Protein AF-A0A7W3WHM6-F1 (afdb_monomer_lite)

pLDDT: mean 92.22, std 10.16, range [37.28, 98.25]

Radius of gyration: 16.3 Å; chains: 1; bounding box: 37×20×45 Å

Secondary structure (DSSP, 8-state):
--S--TTTTHHHHHHHHHHHHHHHHHHHHHHHH--TT-PPPHHHHHHHHHHHHHHHHHHHHHHHHHHHTSHHHHH-HHHHHHHHHHHHHSPPP-

Foldseek 3Di:
DAPDDCVVCVVLLVLLLQLVVLVVVLVVLCVVQVDPPDDDDPVSVVVSVVSVVSNVVSVVVSVVSLVVVCCCVVPNPVRNVVSSNVSNPDDPDD

Organism: NCBI:txid2213162

Sequence (94 aa):
MSVIDPEQHADLIEAQRRSTAAFAALDAYAASVGKPGIEWSAEEHARGEELREAARAAAAAKDAALYASGLPHEHGYYRAAQDLKNAARAEPPD

Structure (mmCIF, N/CA/C/O backbone):
data_AF-A0A7W3WHM6-F1
#
_entry.id   AF-A0A7W3WHM6-F1
#
loop_
_atom_site.group_PDB
_atom_site.id
_atom_site.type_symbol
_atom_site.label_atom_id
_atom_site.label_alt_id
_atom_site.label_comp_id
_atom_site.label_asym_id
_atom_site.label_entity_id
_atom_site.label_seq_id
_atom_site.pdbx_PDB_ins_code
_atom_site.Cartn_x
_atom_site.Cartn_y
_atom_site.Cartn_z
_atom_site.occupancy
_atom_site.B_iso_or_equiv
_atom_site.auth_seq_id
_atom_site.auth_comp_id
_atom_site.auth_asym_id
_atom_site.auth_atom_id
_atom_site.pdbx_PDB_model_num
ATOM 1 N N . MET A 1 1 ? -5.328 8.524 21.182 1.00 73.44 1 MET A N 1
ATOM 2 C CA . MET A 1 1 ? -5.842 7.142 21.216 1.00 73.44 1 MET A CA 1
ATOM 3 C C . MET A 1 1 ? -6.151 6.752 19.781 1.00 73.44 1 MET A C 1
ATOM 5 O O . MET A 1 1 ? -6.920 7.468 19.140 1.00 73.44 1 MET A O 1
ATOM 9 N N . SER A 1 2 ? -5.438 5.746 19.270 1.00 87.38 2 SER A N 1
ATOM 10 C CA . SER A 1 2 ? -5.634 5.197 17.921 1.00 87.38 2 SER A CA 1
ATOM 11 C C . SER A 1 2 ? -7.014 4.549 17.835 1.00 87.38 2 SER A C 1
ATOM 13 O O . SER A 1 2 ? -7.440 3.938 18.813 1.00 87.38 2 SER A O 1
ATOM 15 N N . VAL A 1 3 ? -7.702 4.679 16.700 1.00 93.62 3 VAL A N 1
ATOM 16 C CA . VAL A 1 3 ? -8.936 3.910 16.430 1.00 93.62 3 VAL A CA 1
ATOM 17 C C . VAL A 1 3 ? -8.644 2.477 15.975 1.00 93.62 3 VAL A C 1
ATOM 19 O O . VAL A 1 3 ? -9.541 1.647 15.905 1.00 93.62 3 VAL A O 1
ATOM 22 N N . ILE A 1 4 ? -7.378 2.185 15.672 1.00 95.38 4 ILE A N 1
ATOM 23 C CA . ILE A 1 4 ? -6.894 0.852 15.331 1.00 95.38 4 ILE A CA 1
ATOM 24 C C . ILE A 1 4 ? -6.428 0.157 16.604 1.00 95.38 4 ILE A C 1
ATOM 26 O O . ILE A 1 4 ? -5.410 0.537 17.187 1.00 95.38 4 ILE A O 1
ATOM 30 N N . ASP A 1 5 ? -7.177 -0.865 16.991 1.00 93.12 5 ASP A N 1
ATOM 31 C CA . ASP A 1 5 ? -6.773 -1.915 17.927 1.00 93.12 5 ASP A CA 1
ATOM 32 C C . ASP A 1 5 ? -5.938 -2.985 17.182 1.00 93.12 5 ASP A C 1
ATOM 34 O O . ASP A 1 5 ? -6.456 -3.569 16.226 1.00 93.12 5 ASP A O 1
ATOM 38 N N . PRO A 1 6 ? -4.667 -3.231 17.554 1.00 91.25 6 PRO A N 1
ATOM 39 C CA . PRO A 1 6 ? -3.803 -4.183 16.854 1.00 91.25 6 PRO A CA 1
ATOM 40 C C . PRO A 1 6 ? -4.270 -5.638 16.876 1.00 91.25 6 PRO A C 1
ATOM 42 O O . PRO A 1 6 ? -4.016 -6.355 15.911 1.00 91.25 6 PRO A O 1
ATOM 45 N N . GLU A 1 7 ? -4.940 -6.071 17.943 1.00 90.06 7 GLU A N 1
ATOM 46 C CA . GLU A 1 7 ? -5.426 -7.447 18.067 1.00 90.06 7 GLU A CA 1
ATOM 47 C C . GLU A 1 7 ? -6.694 -7.633 17.235 1.00 90.06 7 GLU A C 1
ATOM 49 O O . GLU A 1 7 ? -6.800 -8.575 16.451 1.00 90.06 7 GLU A O 1
ATOM 54 N N . GLN A 1 8 ? -7.637 -6.693 17.338 1.00 92.69 8 GLN A N 1
ATOM 55 C CA . GLN A 1 8 ? -8.911 -6.778 16.616 1.00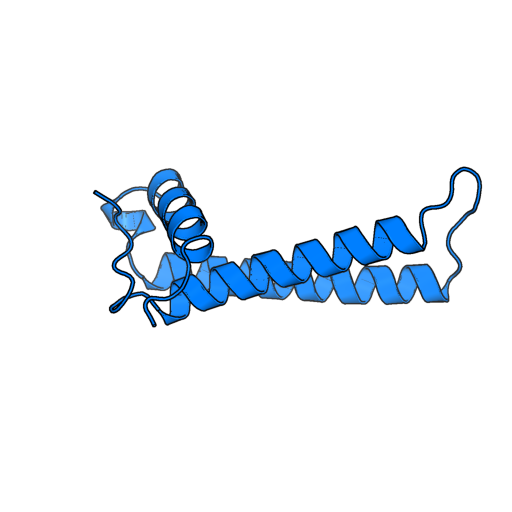 92.69 8 GLN A CA 1
ATOM 56 C C . GLN A 1 8 ? -8.772 -6.476 15.118 1.00 92.69 8 GLN A C 1
ATOM 58 O O . GLN A 1 8 ? -9.568 -6.953 14.313 1.00 92.69 8 GLN A O 1
ATOM 63 N N . HIS A 1 9 ? -7.765 -5.689 14.727 1.00 95.12 9 HIS A N 1
ATOM 64 C CA . HIS A 1 9 ? -7.567 -5.246 13.346 1.00 95.12 9 HIS A CA 1
ATOM 65 C C . HIS A 1 9 ? -6.275 -5.784 12.718 1.00 95.12 9 HIS A C 1
ATOM 67 O O . HIS A 1 9 ? -5.762 -5.181 11.772 1.00 95.12 9 HIS A O 1
ATOM 73 N N . ALA A 1 10 ? -5.750 -6.913 13.204 1.00 94.12 10 ALA A N 1
ATOM 74 C CA . ALA A 1 10 ? -4.521 -7.524 12.691 1.00 94.12 10 ALA A CA 1
ATOM 75 C C . ALA A 1 10 ? -4.553 -7.730 11.162 1.00 94.12 10 ALA A C 1
ATOM 77 O O . ALA A 1 10 ? -3.616 -7.343 10.462 1.00 94.12 10 ALA A O 1
ATOM 78 N N . ASP A 1 11 ? -5.667 -8.234 10.621 1.00 94.19 11 ASP A N 1
ATOM 79 C CA . ASP A 1 11 ? -5.837 -8.449 9.177 1.00 94.19 11 ASP A CA 1
ATOM 80 C C . ASP A 1 11 ? -5.838 -7.138 8.376 1.00 94.19 11 ASP A C 1
ATOM 82 O O . ASP A 1 11 ? -5.282 -7.059 7.277 1.00 94.19 11 ASP A O 1
ATOM 86 N N . LEU A 1 12 ? -6.429 -6.077 8.931 1.00 96.44 12 LEU A N 1
ATOM 87 C CA . LEU A 1 12 ? -6.444 -4.753 8.310 1.00 96.44 12 LEU A CA 1
ATOM 88 C C 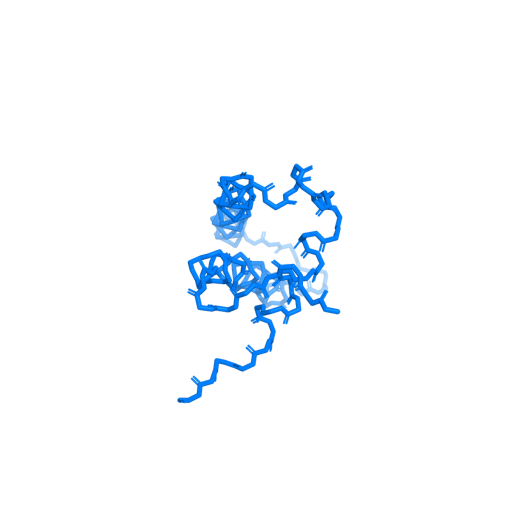. LEU A 1 12 ? -5.037 -4.134 8.304 1.00 96.44 12 LEU A C 1
ATOM 90 O O . LEU A 1 12 ? -4.615 -3.545 7.303 1.00 96.44 12 LEU A O 1
ATOM 94 N N . ILE A 1 13 ? -4.293 -4.301 9.400 1.00 96.62 13 ILE A N 1
ATOM 95 C CA . ILE A 1 13 ? -2.890 -3.889 9.523 1.00 96.62 13 ILE A CA 1
ATOM 96 C C . ILE A 1 13 ? -2.028 -4.628 8.496 1.00 96.62 13 ILE A C 1
ATOM 98 O O . ILE A 1 13 ? -1.233 -4.002 7.791 1.00 96.62 13 ILE A O 1
ATOM 102 N N . GLU A 1 14 ? -2.218 -5.936 8.354 1.00 95.88 14 GLU A N 1
ATOM 103 C CA . GLU A 1 14 ? -1.511 -6.750 7.369 1.00 95.88 14 GLU A CA 1
ATOM 104 C C . GLU A 1 14 ? -1.856 -6.332 5.930 1.0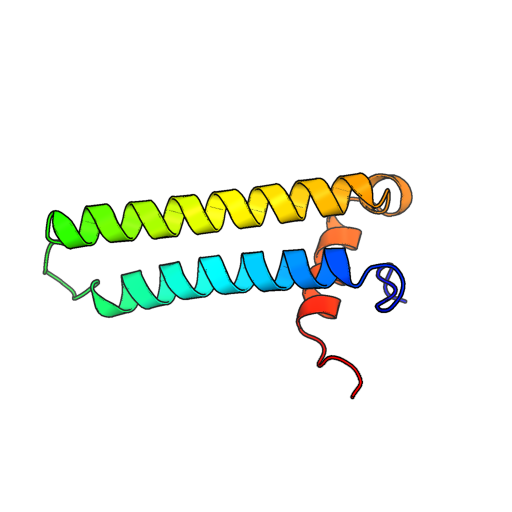0 95.88 14 GLU A C 1
ATOM 106 O O . GLU A 1 14 ? -0.965 -6.185 5.090 1.00 95.88 14 GLU A O 1
ATOM 111 N N . ALA A 1 15 ? -3.122 -6.019 5.636 1.00 96.81 15 ALA A N 1
ATOM 112 C CA . ALA A 1 15 ? -3.518 -5.475 4.336 1.00 96.81 15 ALA A CA 1
ATOM 113 C C . ALA A 1 15 ? -2.826 -4.131 4.030 1.00 96.81 15 ALA A C 1
ATOM 115 O O . ALA A 1 15 ? -2.357 -3.905 2.908 1.00 96.81 15 ALA A O 1
ATOM 116 N N . GLN A 1 16 ? -2.692 -3.248 5.027 1.00 97.81 16 GLN A N 1
ATOM 117 C CA . GLN A 1 16 ? -1.935 -2.000 4.895 1.00 97.81 16 GLN A CA 1
ATOM 118 C C . GLN A 1 16 ? -0.443 -2.259 4.649 1.00 97.81 16 GLN A C 1
ATOM 120 O O . GLN A 1 16 ? 0.147 -1.576 3.807 1.00 97.81 16 GLN A O 1
ATOM 125 N N . ARG A 1 17 ? 0.166 -3.239 5.330 1.00 96.69 17 ARG A N 1
ATOM 126 C CA . ARG A 1 17 ? 1.572 -3.628 5.114 1.00 96.69 17 ARG A CA 1
ATOM 127 C C . ARG A 1 17 ? 1.799 -4.160 3.702 1.00 96.69 17 ARG A C 1
ATOM 129 O O . ARG A 1 17 ? 2.717 -3.697 3.030 1.00 96.69 17 ARG A O 1
ATOM 136 N N . ARG A 1 18 ? 0.924 -5.041 3.209 1.00 96.88 18 ARG A N 1
ATOM 137 C CA . ARG A 1 18 ? 0.983 -5.571 1.833 1.00 96.88 18 ARG A CA 1
ATOM 138 C C . ARG A 1 18 ? 0.857 -4.477 0.782 1.00 96.88 18 ARG A C 1
ATOM 140 O O . ARG A 1 18 ? 1.630 -4.457 -0.170 1.00 96.88 18 ARG A O 1
ATOM 147 N N . SER A 1 19 ? -0.076 -3.542 0.972 1.00 97.88 19 SER A N 1
ATOM 148 C CA . SER A 1 19 ? -0.215 -2.386 0.082 1.00 97.88 19 SER A CA 1
ATOM 149 C C . SER A 1 19 ? 1.061 -1.543 0.058 1.00 97.88 19 SER A C 1
ATOM 151 O O . SER A 1 19 ? 1.583 -1.265 -1.020 1.00 97.88 19 SER A O 1
ATOM 153 N N . THR A 1 20 ? 1.621 -1.211 1.226 1.00 96.75 20 THR A N 1
ATOM 154 C CA . THR A 1 20 ? 2.890 -0.475 1.318 1.00 96.75 20 THR A CA 1
ATOM 155 C C . THR A 1 20 ? 4.039 -1.222 0.635 1.00 96.75 20 THR A C 1
ATOM 157 O O . THR A 1 20 ? 4.792 -0.613 -0.121 1.00 96.75 20 THR A O 1
ATOM 160 N N . ALA A 1 21 ? 4.163 -2.533 0.854 1.00 96.88 21 ALA A N 1
ATOM 161 C CA . ALA A 1 21 ? 5.212 -3.351 0.252 1.00 96.88 21 ALA A CA 1
ATOM 162 C C . ALA A 1 21 ? 5.105 -3.407 -1.282 1.00 96.88 21 ALA A C 1
ATOM 164 O O . ALA A 1 21 ? 6.121 -3.327 -1.969 1.00 96.88 21 ALA A O 1
ATOM 165 N N . ALA A 1 22 ? 3.889 -3.488 -1.830 1.00 97.81 22 ALA A N 1
ATOM 166 C CA . ALA A 1 22 ? 3.675 -3.509 -3.275 1.00 97.81 22 ALA A CA 1
ATOM 167 C C . ALA A 1 22 ? 4.082 -2.184 -3.946 1.00 97.81 22 ALA A C 1
ATOM 169 O O . ALA A 1 22 ? 4.755 -2.202 -4.977 1.00 97.81 22 ALA A O 1
ATOM 170 N N . PHE A 1 23 ? 3.749 -1.037 -3.341 1.00 97.31 23 PHE A N 1
ATOM 171 C CA . PHE A 1 23 ? 4.226 0.264 -3.830 1.00 97.31 23 PHE A CA 1
ATOM 172 C C . PHE A 1 23 ? 5.744 0.406 -3.699 1.00 97.31 23 PHE A C 1
ATOM 174 O O . PHE A 1 23 ? 6.391 0.842 -4.644 1.00 97.31 23 PHE A O 1
ATOM 181 N N . ALA A 1 24 ? 6.329 -0.037 -2.583 1.00 97.00 24 ALA A N 1
ATOM 182 C CA . ALA A 1 24 ? 7.780 -0.016 -2.411 1.00 97.00 24 ALA A CA 1
ATOM 183 C C . ALA A 1 24 ? 8.502 -0.875 -3.465 1.00 97.00 24 ALA A C 1
ATOM 185 O O . ALA A 1 24 ? 9.550 -0.477 -3.966 1.00 97.00 24 ALA A O 1
ATOM 186 N N . ALA A 1 25 ? 7.938 -2.028 -3.840 1.00 96.75 25 ALA A N 1
ATOM 187 C CA . ALA A 1 25 ? 8.478 -2.870 -4.904 1.00 96.75 25 ALA A CA 1
ATOM 188 C C . ALA A 1 25 ? 8.405 -2.186 -6.280 1.00 96.75 25 ALA A C 1
ATOM 190 O O . ALA A 1 25 ? 9.365 -2.258 -7.047 1.00 96.75 25 ALA A O 1
ATOM 191 N N . LEU A 1 26 ? 7.298 -1.499 -6.580 1.00 96.75 26 LEU A N 1
ATOM 192 C CA . LEU A 1 26 ? 7.154 -0.705 -7.801 1.00 96.75 26 LEU A CA 1
ATOM 193 C C . LEU A 1 26 ? 8.177 0.441 -7.856 1.00 96.75 26 LEU A C 1
ATOM 195 O O . LEU A 1 26 ? 8.841 0.613 -8.877 1.00 96.75 26 LEU A O 1
ATOM 199 N N . ASP A 1 27 ? 8.334 1.188 -6.764 1.00 95.38 27 ASP A N 1
ATOM 200 C CA . ASP A 1 27 ? 9.281 2.305 -6.680 1.00 95.38 27 ASP A CA 1
ATOM 201 C C . ASP A 1 27 ? 10.731 1.821 -6.794 1.00 95.38 27 ASP A C 1
ATOM 203 O O . ASP A 1 27 ? 11.523 2.381 -7.554 1.00 95.38 27 ASP A O 1
ATOM 207 N N . ALA A 1 28 ? 11.081 0.739 -6.091 1.00 95.94 28 ALA A N 1
ATOM 208 C CA . ALA A 1 28 ? 12.403 0.125 -6.175 1.00 95.94 28 ALA A CA 1
ATOM 209 C C . ALA A 1 28 ? 12.704 -0.373 -7.594 1.00 95.94 28 ALA A C 1
ATOM 211 O O . ALA A 1 28 ? 13.816 -0.191 -8.095 1.00 95.94 28 ALA A O 1
ATOM 212 N N . TYR A 1 29 ? 11.707 -0.954 -8.266 1.00 95.38 29 TYR A N 1
ATOM 213 C CA . TYR A 1 29 ? 11.843 -1.369 -9.653 1.00 95.38 29 TYR A CA 1
ATOM 214 C C . TYR A 1 29 ? 12.101 -0.168 -10.564 1.00 95.38 29 TYR A C 1
ATOM 216 O O . TYR A 1 29 ? 13.117 -0.147 -11.259 1.00 95.38 29 TYR A O 1
ATOM 224 N N . ALA A 1 30 ? 11.258 0.864 -10.490 1.00 92.12 30 ALA A N 1
ATOM 225 C CA . ALA A 1 30 ? 11.417 2.088 -11.269 1.00 92.12 30 ALA A CA 1
ATOM 226 C C . ALA A 1 30 ? 12.783 2.755 -11.035 1.00 92.12 30 ALA A C 1
ATOM 228 O O . ALA A 1 30 ? 13.397 3.220 -11.990 1.00 92.12 30 ALA A O 1
ATOM 229 N N . ALA A 1 31 ? 13.298 2.749 -9.803 1.00 92.12 31 ALA A N 1
ATOM 230 C CA . ALA A 1 31 ? 14.634 3.255 -9.488 1.00 92.12 31 ALA A CA 1
ATOM 231 C C . ALA A 1 31 ? 15.764 2.387 -10.074 1.00 92.12 31 ALA A C 1
ATOM 233 O O . ALA A 1 31 ? 16.821 2.908 -10.424 1.00 92.12 31 ALA A O 1
ATOM 234 N N . SER A 1 32 ? 15.554 1.072 -10.196 1.00 92.56 32 SER A N 1
ATOM 235 C CA . SER A 1 32 ? 16.555 0.146 -10.745 1.00 92.56 32 SER A CA 1
ATOM 236 C C . SER A 1 32 ? 16.699 0.232 -12.269 1.00 92.56 32 SER A C 1
ATOM 238 O O . SER A 1 32 ? 17.807 0.062 -12.787 1.00 92.56 32 SER A O 1
ATOM 240 N N . VAL A 1 33 ? 15.608 0.541 -12.980 1.00 89.88 33 VAL A N 1
ATOM 241 C CA . VAL A 1 33 ? 15.587 0.668 -14.451 1.00 89.88 33 VAL A CA 1
ATOM 242 C C . VAL A 1 33 ? 15.632 2.124 -14.933 1.00 89.88 33 VAL A C 1
ATOM 244 O O . VAL A 1 33 ? 16.104 2.407 -16.030 1.00 89.88 33 VAL A O 1
ATOM 247 N N . GLY A 1 34 ? 15.199 3.078 -14.103 1.00 77.81 34 GLY A N 1
ATOM 248 C CA . GLY A 1 34 ? 15.107 4.510 -14.398 1.00 77.81 34 GLY A CA 1
ATOM 249 C C . GLY A 1 34 ? 16.458 5.220 -14.423 1.00 77.81 34 GLY A C 1
ATOM 250 O O . GLY A 1 34 ? 16.757 6.040 -13.556 1.00 77.81 34 GLY A O 1
ATOM 251 N N . LYS A 1 35 ? 17.282 4.923 -15.428 1.00 80.69 35 LYS A N 1
ATOM 252 C CA . LYS A 1 35 ? 18.554 5.613 -15.672 1.00 80.69 35 LYS A CA 1
ATOM 253 C C . LYS A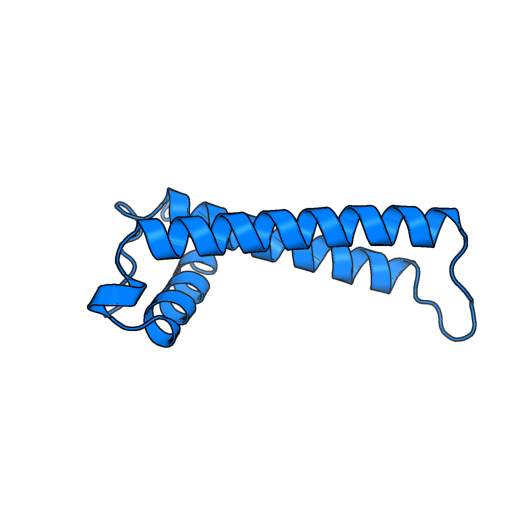 1 35 ? 18.316 6.881 -16.507 1.00 80.69 35 LYS A C 1
ATOM 255 O O . LYS A 1 35 ? 17.644 6.803 -17.536 1.00 80.69 35 LYS A O 1
ATOM 260 N N . PRO A 1 36 ? 18.871 8.047 -16.123 1.00 76.75 36 PRO A N 1
ATOM 261 C CA . PRO A 1 36 ? 18.709 9.279 -16.893 1.00 76.75 36 PRO A CA 1
ATOM 262 C C . PRO A 1 36 ? 19.144 9.113 -18.355 1.00 76.75 36 PRO A C 1
ATOM 264 O O . PRO A 1 36 ? 20.256 8.664 -18.625 1.00 76.75 36 PRO A O 1
ATOM 267 N N . GLY A 1 37 ? 18.272 9.495 -19.291 1.00 76.75 37 GLY A N 1
ATOM 268 C CA . GLY A 1 37 ? 18.554 9.446 -20.730 1.00 76.75 37 GLY A CA 1
ATOM 269 C C . GLY A 1 37 ? 18.467 8.058 -21.376 1.00 76.75 37 GLY A C 1
ATOM 270 O O . GLY A 1 37 ? 18.818 7.936 -22.546 1.00 76.75 37 GLY A O 1
ATOM 271 N N . ILE A 1 38 ? 18.006 7.031 -20.651 1.00 84.31 38 ILE A N 1
ATOM 272 C CA . ILE A 1 38 ? 17.764 5.687 -21.190 1.00 84.31 38 ILE A CA 1
ATOM 273 C C . ILE A 1 38 ? 16.260 5.411 -21.161 1.00 84.31 38 ILE A C 1
ATOM 275 O O . ILE A 1 38 ? 15.627 5.484 -20.107 1.00 84.31 38 ILE A O 1
ATOM 279 N N . GLU A 1 39 ? 15.694 5.101 -22.326 1.00 87.94 39 GLU A N 1
ATOM 280 C CA . GLU A 1 39 ? 14.321 4.607 -22.420 1.00 87.94 39 GLU A CA 1
ATOM 281 C C . GLU A 1 39 ? 14.233 3.174 -21.899 1.00 87.94 39 GLU A C 1
ATOM 283 O O . GLU A 1 39 ? 15.158 2.377 -22.062 1.00 87.94 39 GLU A O 1
ATOM 288 N N . TRP A 1 40 ? 13.108 2.850 -21.270 1.00 91.88 40 TRP A N 1
ATOM 289 C CA . TRP A 1 40 ? 12.845 1.494 -20.811 1.00 91.88 40 TRP A CA 1
ATOM 290 C C . TRP A 1 40 ? 12.612 0.577 -22.013 1.00 91.88 40 TRP A C 1
ATOM 292 O O . TRP A 1 40 ? 11.943 0.931 -22.985 1.00 91.88 40 TRP A O 1
ATOM 302 N N . SER A 1 41 ? 13.138 -0.637 -21.932 1.00 94.31 41 SER A N 1
ATOM 303 C CA . SER A 1 41 ? 12.827 -1.709 -22.869 1.00 94.31 41 SER A CA 1
ATOM 304 C C . SER A 1 41 ? 11.366 -2.159 -22.745 1.00 94.31 41 SER A C 1
ATOM 306 O O . SER A 1 41 ? 10.686 -1.916 -21.746 1.00 94.31 41 SER A O 1
ATOM 308 N N . ALA A 1 42 ? 10.871 -2.872 -23.760 1.00 94.62 42 ALA A N 1
ATOM 309 C CA . ALA A 1 42 ? 9.518 -3.430 -23.745 1.00 94.62 42 ALA A CA 1
ATOM 310 C C . ALA A 1 42 ? 9.289 -4.404 -22.572 1.00 94.62 42 ALA A C 1
ATOM 312 O O . ALA A 1 42 ? 8.217 -4.399 -21.968 1.00 94.62 42 ALA A O 1
ATOM 313 N N . GLU A 1 43 ? 10.299 -5.207 -22.225 1.00 94.62 43 GLU A N 1
ATOM 314 C CA . GLU A 1 43 ? 10.250 -6.111 -21.069 1.00 94.62 43 GLU A CA 1
ATOM 315 C C . GLU A 1 43 ? 10.183 -5.327 -19.756 1.00 94.62 43 GLU A C 1
ATOM 317 O O . GLU A 1 43 ? 9.415 -5.683 -18.860 1.00 94.62 43 GLU A O 1
ATOM 322 N N . GLU A 1 44 ? 10.925 -4.219 -19.656 1.00 95.38 44 GLU A N 1
ATOM 323 C CA . GLU A 1 44 ? 10.895 -3.377 -18.463 1.00 95.38 44 GLU A CA 1
ATOM 324 C C . GLU A 1 44 ? 9.553 -2.660 -18.290 1.00 95.38 44 GLU A C 1
ATOM 326 O O . GLU A 1 44 ? 9.007 -2.577 -17.187 1.00 95.38 44 GLU A O 1
ATOM 331 N N . HIS A 1 45 ? 8.963 -2.208 -19.397 1.00 94.50 45 HIS A N 1
ATOM 332 C CA . HIS A 1 45 ? 7.601 -1.693 -19.402 1.00 94.50 45 HIS A CA 1
ATOM 333 C C . HIS A 1 45 ? 6.591 -2.746 -18.938 1.00 94.50 45 HIS A C 1
ATOM 335 O O . HIS A 1 45 ? 5.803 -2.459 -18.036 1.00 94.50 45 HIS A O 1
ATOM 341 N N . ALA A 1 46 ? 6.634 -3.959 -19.498 1.00 96.50 46 ALA A N 1
ATOM 342 C CA . ALA A 1 46 ? 5.723 -5.039 -19.123 1.00 96.50 46 ALA A CA 1
ATOM 343 C C . ALA A 1 46 ? 5.832 -5.380 -17.629 1.00 96.50 46 ALA A C 1
ATOM 345 O O . ALA A 1 46 ? 4.822 -5.438 -16.927 1.00 96.50 46 ALA A O 1
ATOM 346 N N . ARG A 1 47 ? 7.059 -5.507 -17.110 1.00 96.38 47 ARG A N 1
ATOM 347 C CA . ARG A 1 47 ? 7.288 -5.770 -15.687 1.00 96.38 47 ARG A CA 1
ATOM 348 C C . ARG A 1 47 ? 6.821 -4.619 -14.792 1.00 96.38 47 ARG A C 1
ATOM 350 O O . ARG A 1 47 ? 6.275 -4.856 -13.714 1.00 96.38 47 ARG A O 1
ATOM 357 N N . GLY A 1 48 ? 7.011 -3.377 -15.231 1.00 96.12 48 GLY A N 1
ATOM 358 C CA . GLY A 1 48 ? 6.481 -2.200 -14.550 1.00 96.12 48 GLY A CA 1
ATOM 359 C C . GLY A 1 48 ? 4.953 -2.217 -14.457 1.00 96.12 48 GLY A C 1
ATOM 360 O O . GLY A 1 48 ? 4.412 -1.922 -13.391 1.00 96.12 48 GLY A O 1
ATOM 361 N N . GLU A 1 49 ? 4.254 -2.605 -15.529 1.00 97.00 49 GLU A N 1
ATOM 362 C CA . GLU A 1 49 ? 2.791 -2.749 -15.508 1.00 97.00 49 GLU A CA 1
ATOM 363 C C . GLU A 1 49 ? 2.329 -3.843 -14.539 1.00 97.00 49 GLU A C 1
ATOM 365 O O . GLU A 1 49 ? 1.417 -3.602 -13.751 1.00 97.00 49 GLU A O 1
ATOM 370 N N . GLU A 1 50 ? 2.987 -5.006 -14.510 1.00 97.69 50 GLU A N 1
ATOM 371 C CA . GLU A 1 50 ? 2.669 -6.070 -13.543 1.00 97.69 50 GLU A CA 1
ATOM 372 C C . GLU A 1 50 ? 2.759 -5.577 -12.091 1.00 97.69 50 GLU A C 1
ATOM 374 O O . GLU A 1 50 ? 1.877 -5.848 -11.273 1.00 97.69 50 GLU A O 1
ATOM 379 N N . LEU A 1 51 ? 3.812 -4.820 -11.763 1.00 97.62 51 LEU A N 1
ATOM 380 C CA . LEU A 1 51 ? 3.998 -4.250 -10.427 1.00 97.62 51 LEU A CA 1
ATOM 381 C C . LEU A 1 51 ? 2.964 -3.163 -10.115 1.00 97.62 51 LEU A C 1
ATOM 383 O O . LEU A 1 51 ? 2.489 -3.084 -8.979 1.00 97.62 51 LEU A O 1
ATOM 387 N N . ARG A 1 52 ? 2.568 -2.349 -11.105 1.00 97.75 52 ARG A N 1
ATOM 388 C CA . ARG A 1 52 ? 1.477 -1.376 -10.935 1.00 97.75 52 ARG A CA 1
ATOM 389 C C . ARG A 1 52 ? 0.154 -2.063 -10.646 1.00 97.75 52 ARG A C 1
ATOM 391 O O . ARG A 1 52 ? -0.541 -1.637 -9.726 1.00 97.75 52 ARG A O 1
ATOM 398 N N . GLU A 1 53 ? -0.186 -3.112 -11.384 1.00 98.25 53 GLU A N 1
ATOM 399 C CA . GLU A 1 53 ? -1.422 -3.860 -11.154 1.00 98.25 53 GLU A CA 1
ATOM 400 C C . GLU A 1 53 ? -1.409 -4.561 -9.791 1.00 98.25 53 GLU A C 1
ATOM 402 O O . GLU A 1 53 ? -2.393 -4.484 -9.054 1.00 98.25 53 GLU A O 1
ATOM 407 N N . ALA A 1 54 ? -0.273 -5.126 -9.375 1.00 97.25 54 ALA A N 1
ATOM 408 C CA . ALA A 1 54 ? -0.119 -5.675 -8.028 1.00 97.25 54 ALA A CA 1
ATOM 409 C C . ALA A 1 54 ? -0.324 -4.608 -6.932 1.00 97.25 54 ALA A C 1
ATOM 411 O O . ALA A 1 54 ? -1.048 -4.844 -5.961 1.00 97.25 54 ALA A O 1
ATOM 412 N N . ALA A 1 55 ? 0.258 -3.414 -7.095 1.00 97.75 55 ALA A N 1
ATOM 413 C CA . ALA A 1 55 ? 0.085 -2.308 -6.154 1.00 97.75 55 ALA A CA 1
ATOM 414 C C . ALA A 1 55 ? -1.365 -1.800 -6.107 1.00 97.75 55 ALA A C 1
ATOM 416 O O . ALA A 1 55 ? -1.902 -1.569 -5.020 1.00 97.75 55 ALA A O 1
ATOM 417 N N . ARG A 1 56 ? -2.033 -1.688 -7.264 1.00 97.94 56 ARG A N 1
ATOM 418 C CA . ARG A 1 56 ? -3.458 -1.324 -7.359 1.00 97.94 56 ARG A CA 1
ATOM 419 C C . ARG A 1 56 ? -4.350 -2.351 -6.672 1.00 97.94 56 ARG A C 1
ATOM 421 O O . ARG A 1 56 ? -5.205 -1.966 -5.878 1.00 97.94 56 ARG A O 1
ATOM 428 N N . ALA A 1 57 ? -4.124 -3.638 -6.924 1.00 98.00 57 ALA A N 1
ATOM 429 C CA . ALA A 1 57 ? -4.879 -4.716 -6.294 1.00 98.00 57 ALA A CA 1
ATOM 430 C C . ALA A 1 57 ? -4.707 -4.708 -4.767 1.00 98.00 57 ALA A C 1
ATOM 432 O O . ALA A 1 57 ? -5.690 -4.799 -4.031 1.00 98.00 57 ALA A O 1
ATOM 433 N N . ALA A 1 58 ? -3.478 -4.523 -4.275 1.00 97.38 58 ALA A N 1
ATOM 434 C CA . ALA A 1 58 ? -3.211 -4.444 -2.842 1.00 97.38 58 ALA A CA 1
ATOM 435 C C . ALA A 1 58 ? -3.842 -3.195 -2.195 1.00 97.38 58 ALA A C 1
ATOM 437 O O . ALA A 1 58 ? -4.386 -3.281 -1.094 1.00 97.38 58 ALA A O 1
ATOM 438 N N . ALA A 1 59 ? -3.814 -2.045 -2.878 1.00 97.31 59 ALA A N 1
ATOM 439 C CA . ALA A 1 59 ? -4.486 -0.828 -2.422 1.00 97.31 59 ALA A CA 1
ATOM 440 C C . ALA A 1 59 ? -6.008 -1.014 -2.333 1.00 97.31 59 ALA A C 1
ATOM 442 O O . ALA A 1 59 ? -6.603 -0.680 -1.310 1.00 97.31 59 ALA A O 1
ATOM 443 N N . ALA A 1 60 ? -6.618 -1.613 -3.359 1.00 97.69 60 ALA A N 1
ATOM 444 C CA . ALA A 1 60 ? -8.048 -1.900 -3.385 1.00 97.69 60 ALA A CA 1
ATOM 445 C C . ALA A 1 60 ? -8.460 -2.883 -2.277 1.00 97.69 60 ALA A C 1
ATOM 447 O O . ALA A 1 60 ? -9.449 -2.647 -1.587 1.00 97.69 60 ALA A O 1
ATOM 448 N N . ALA A 1 61 ? -7.680 -3.946 -2.053 1.00 96.31 61 ALA A N 1
ATOM 449 C CA . ALA A 1 61 ? -7.925 -4.898 -0.970 1.00 96.31 61 ALA A CA 1
ATOM 450 C C . ALA A 1 61 ? -7.851 -4.227 0.412 1.00 96.31 61 ALA A C 1
ATOM 452 O O . ALA A 1 61 ? -8.718 -4.442 1.257 1.00 96.31 61 ALA A O 1
ATOM 453 N N . LYS A 1 62 ? -6.851 -3.364 0.625 1.00 97.44 62 LYS A N 1
ATOM 454 C CA . LYS A 1 62 ? -6.712 -2.560 1.845 1.00 97.44 62 LYS A CA 1
ATOM 455 C C . LYS A 1 62 ? -7.895 -1.610 2.046 1.00 97.44 62 LYS A C 1
ATOM 457 O O . LYS A 1 62 ? -8.399 -1.508 3.160 1.00 97.44 62 LYS A O 1
ATOM 462 N N . ASP A 1 63 ? -8.330 -0.901 1.006 1.00 96.31 63 ASP A N 1
ATOM 463 C CA . ASP A 1 63 ? -9.472 0.016 1.102 1.00 96.31 63 ASP A CA 1
ATOM 464 C C . ASP A 1 63 ? -10.773 -0.743 1.388 1.00 96.31 63 ASP A C 1
ATOM 466 O O . ASP A 1 63 ? -11.538 -0.331 2.258 1.00 96.31 63 ASP A O 1
ATOM 470 N N . ALA A 1 64 ? -10.992 -1.889 0.739 1.00 96.06 64 ALA A N 1
ATOM 471 C CA . ALA A 1 64 ? -12.134 -2.756 1.016 1.00 96.06 64 ALA A CA 1
ATOM 472 C C . ALA A 1 64 ? -12.134 -3.259 2.470 1.00 96.06 64 ALA A C 1
ATOM 474 O O . ALA A 1 64 ? -13.162 -3.175 3.140 1.00 96.06 64 ALA A O 1
ATOM 475 N N . ALA A 1 65 ? -10.985 -3.711 2.983 1.00 96.00 65 ALA A N 1
ATOM 476 C CA . ALA A 1 65 ? -10.842 -4.125 4.379 1.00 96.00 65 ALA A CA 1
ATOM 477 C C . ALA A 1 65 ? -11.100 -2.961 5.351 1.00 96.00 65 ALA A C 1
ATOM 479 O O . ALA A 1 65 ? -11.779 -3.129 6.364 1.00 96.00 65 ALA A O 1
ATOM 480 N N . LEU A 1 66 ? -10.612 -1.760 5.022 1.00 96.62 66 LEU A N 1
ATOM 481 C CA . LEU A 1 66 ? -10.833 -0.568 5.835 1.00 96.62 66 LEU A CA 1
ATOM 482 C C . LEU A 1 66 ? -12.323 -0.210 5.895 1.00 96.62 66 LEU A C 1
ATOM 484 O O . LEU A 1 66 ? -12.835 0.063 6.975 1.00 96.62 66 LEU A O 1
ATOM 488 N N . TYR A 1 67 ? -13.048 -0.259 4.778 1.00 95.38 67 TYR A N 1
ATOM 489 C CA . TYR A 1 67 ? -14.497 -0.041 4.793 1.00 95.38 67 TYR A CA 1
ATOM 490 C C . TYR A 1 67 ? -15.254 -1.147 5.535 1.00 95.38 67 TYR A C 1
ATOM 492 O O . TYR A 1 67 ? -16.164 -0.838 6.302 1.00 95.38 67 TYR A O 1
ATOM 500 N N . ALA A 1 68 ? -14.860 -2.411 5.360 1.00 95.44 68 ALA A N 1
ATOM 501 C CA . ALA A 1 68 ? -15.479 -3.547 6.042 1.00 95.44 68 ALA A CA 1
ATOM 502 C C . ALA A 1 68 ? -15.318 -3.488 7.571 1.00 95.44 68 ALA A C 1
ATOM 504 O O . ALA A 1 68 ? -16.185 -3.976 8.289 1.00 95.44 68 ALA A O 1
ATOM 505 N N . SER A 1 69 ? -14.254 -2.848 8.070 1.00 95.00 69 SER A N 1
ATOM 506 C CA . SER A 1 69 ? -14.038 -2.646 9.509 1.00 95.00 69 SER A CA 1
ATOM 507 C C . SER A 1 69 ? -15.036 -1.691 10.178 1.00 95.00 69 SER A C 1
ATOM 509 O O . SER A 1 69 ? -15.069 -1.610 11.398 1.00 95.00 69 SER A O 1
ATOM 511 N N . GLY A 1 70 ? -15.810 -0.911 9.411 1.00 95.81 70 GLY A N 1
ATOM 512 C CA . GLY A 1 70 ? -16.724 0.108 9.947 1.00 95.81 70 GLY A CA 1
ATOM 513 C C . GLY A 1 70 ? -16.041 1.391 10.448 1.00 95.81 70 GLY A C 1
ATOM 514 O O . GLY A 1 70 ? -16.682 2.442 10.506 1.00 95.81 70 GLY A O 1
ATOM 515 N N . LEU A 1 71 ? -14.725 1.373 10.690 1.00 95.31 71 LEU A N 1
ATOM 516 C CA . LEU A 1 71 ? -13.962 2.513 11.219 1.00 95.31 71 LEU A CA 1
ATOM 517 C C . LEU A 1 71 ? -14.135 3.823 10.423 1.00 95.31 71 LEU A C 1
ATOM 519 O O . LEU A 1 71 ? -14.264 4.881 11.048 1.00 95.31 71 LEU A O 1
ATOM 523 N N . PRO A 1 72 ? -14.176 3.830 9.071 1.00 95.69 72 PRO A N 1
ATOM 524 C CA . PRO A 1 72 ? -14.412 5.062 8.321 1.00 95.69 72 PRO A CA 1
ATOM 525 C C . PRO A 1 72 ? -15.774 5.701 8.594 1.00 95.69 72 PRO A C 1
ATOM 527 O O . PRO A 1 72 ? -15.882 6.925 8.516 1.00 95.69 72 PRO A O 1
ATOM 530 N N . HIS A 1 73 ? -16.797 4.896 8.897 1.00 94.25 73 HIS A N 1
ATOM 531 C CA . HIS A 1 73 ? -18.139 5.381 9.206 1.00 94.25 73 HIS A CA 1
ATOM 532 C C . HIS A 1 73 ? -18.191 6.009 10.603 1.00 94.25 73 HIS A C 1
ATOM 534 O O . HIS A 1 73 ? -18.763 7.081 10.776 1.00 94.25 73 HIS A O 1
ATOM 540 N N . GLU A 1 74 ? -17.538 5.379 11.579 1.00 93.00 74 GLU A N 1
ATOM 541 C CA . GLU A 1 74 ? -17.570 5.804 12.983 1.00 93.00 74 GLU A CA 1
ATOM 542 C C . GLU A 1 74 ? -16.619 6.965 13.293 1.00 93.00 74 GLU A C 1
ATOM 544 O O . GLU A 1 74 ? -16.889 7.803 14.155 1.00 93.00 74 GLU A O 1
ATOM 549 N N . HIS A 1 75 ? -15.478 7.021 12.606 1.00 93.81 75 HIS A N 1
ATOM 550 C CA . HIS A 1 75 ? -14.375 7.916 12.967 1.00 93.81 75 HIS A CA 1
ATOM 551 C C . HIS A 1 75 ? -13.911 8.825 11.829 1.00 93.81 75 HIS A C 1
ATOM 553 O O . HIS A 1 75 ? -13.045 9.681 12.036 1.00 93.81 75 HIS A O 1
ATOM 559 N N . GLY A 1 76 ? -14.498 8.666 10.642 1.00 94.88 76 GLY A N 1
ATOM 560 C CA . GLY A 1 76 ? -14.104 9.364 9.429 1.00 94.88 76 GLY A CA 1
ATOM 561 C C . GLY A 1 76 ? -12.919 8.695 8.733 1.00 94.88 76 GLY A C 1
ATOM 562 O O . GLY A 1 76 ? -11.926 8.304 9.353 1.00 94.88 76 GLY A O 1
ATOM 563 N N . TYR A 1 77 ? -13.001 8.621 7.402 1.00 94.19 77 TYR A N 1
ATOM 564 C CA . TYR A 1 77 ? -12.016 7.935 6.561 1.00 94.19 77 TYR A CA 1
ATOM 565 C C . TYR A 1 77 ? -10.576 8.409 6.795 1.00 94.19 77 TYR A C 1
ATOM 567 O O . TYR A 1 77 ? -9.679 7.592 6.983 1.00 94.19 77 TYR A O 1
ATOM 575 N N . TYR A 1 78 ? -10.350 9.729 6.820 1.00 94.31 78 TYR A N 1
ATOM 576 C CA . TYR A 1 78 ? -9.005 10.292 6.969 1.00 94.31 78 TYR A CA 1
ATOM 577 C C . TYR A 1 78 ? -8.322 9.829 8.263 1.00 94.31 78 TYR A C 1
ATOM 579 O O . TYR A 1 78 ? -7.166 9.410 8.236 1.00 94.31 78 TYR A O 1
ATOM 587 N N . ARG A 1 79 ? -9.049 9.861 9.387 1.00 95.31 79 ARG A N 1
ATOM 588 C CA . ARG A 1 79 ? -8.518 9.452 10.689 1.00 95.31 79 ARG A CA 1
ATOM 589 C C . ARG A 1 79 ? -8.225 7.955 10.720 1.00 95.31 79 ARG A C 1
ATOM 591 O O . ARG A 1 79 ? -7.115 7.576 11.078 1.00 95.31 79 ARG A O 1
ATOM 598 N N . ALA A 1 80 ? -9.178 7.128 10.288 1.00 95.88 80 ALA A N 1
ATOM 599 C CA . ALA A 1 80 ? -9.010 5.677 10.252 1.00 95.88 80 ALA A CA 1
ATOM 600 C C . ALA A 1 80 ? -7.826 5.258 9.360 1.00 95.88 80 ALA A C 1
ATOM 602 O O . ALA A 1 80 ? -7.007 4.434 9.756 1.00 95.88 80 ALA A O 1
ATOM 603 N N . ALA A 1 81 ? -7.670 5.888 8.192 1.00 95.38 81 ALA A N 1
ATOM 604 C CA . ALA A 1 81 ? -6.551 5.626 7.292 1.00 95.38 81 ALA A CA 1
ATOM 605 C C . ALA A 1 81 ? -5.195 6.064 7.877 1.00 95.38 81 ALA A C 1
ATOM 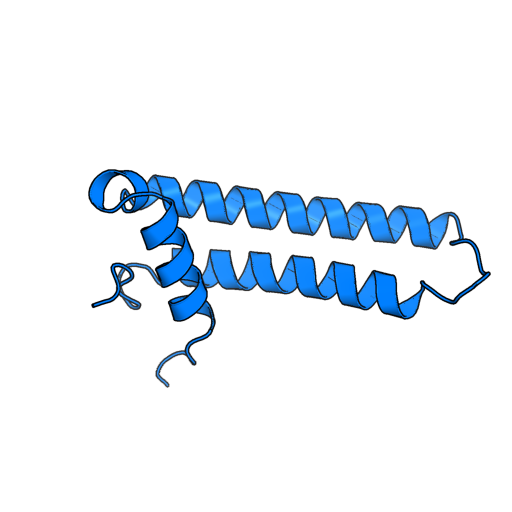607 O O . ALA A 1 81 ? -4.187 5.388 7.661 1.00 95.38 81 ALA A O 1
ATOM 608 N N . GLN A 1 82 ? -5.143 7.188 8.598 1.00 95.81 82 GLN A N 1
ATOM 609 C CA . GLN A 1 82 ? -3.905 7.667 9.215 1.00 95.81 82 GLN A CA 1
ATOM 610 C C . GLN A 1 82 ? -3.477 6.777 10.387 1.00 95.81 82 GLN A C 1
ATOM 612 O O . GLN A 1 82 ? -2.309 6.392 10.464 1.00 95.81 82 GLN A O 1
ATOM 617 N N . ASP A 1 83 ? -4.417 6.406 11.257 1.00 96.19 83 ASP A N 1
ATOM 618 C CA . ASP A 1 83 ? -4.157 5.497 12.375 1.00 96.19 83 ASP A CA 1
ATOM 619 C C . ASP A 1 83 ? -3.744 4.108 11.865 1.00 96.19 83 ASP A C 1
ATOM 621 O O . ASP A 1 83 ? -2.798 3.523 12.389 1.00 96.19 83 ASP A O 1
ATOM 625 N N . LEU A 1 84 ? -4.347 3.625 10.771 1.00 96.31 84 LEU A N 1
ATOM 626 C CA . LEU A 1 84 ? -3.961 2.366 10.126 1.00 96.31 84 LEU A CA 1
ATOM 627 C C . LEU A 1 84 ? -2.525 2.395 9.597 1.00 96.31 84 LEU A C 1
ATOM 629 O O . LEU A 1 84 ? -1.753 1.464 9.830 1.00 96.31 84 LEU A O 1
ATOM 633 N N . LYS A 1 85 ? -2.126 3.478 8.922 1.00 95.06 85 LYS A N 1
ATOM 634 C CA . LYS A 1 85 ? -0.737 3.650 8.471 1.00 95.06 85 LYS A CA 1
ATOM 635 C C . LYS A 1 85 ? 0.242 3.650 9.641 1.00 95.06 85 LYS A C 1
ATOM 637 O O . LYS A 1 85 ? 1.324 3.081 9.518 1.00 95.06 85 LYS A O 1
ATOM 642 N N . ASN A 1 86 ? -0.120 4.283 10.754 1.00 95.00 86 ASN A N 1
ATOM 643 C CA . ASN A 1 86 ? 0.714 4.308 11.952 1.00 95.00 86 ASN A CA 1
ATOM 644 C C . ASN A 1 86 ? 0.821 2.913 12.587 1.00 95.00 86 ASN A C 1
ATOM 646 O O . ASN A 1 86 ? 1.928 2.476 12.884 1.00 95.00 86 ASN A O 1
ATOM 650 N N . ALA A 1 87 ? -0.293 2.188 12.716 1.00 94.69 87 ALA A N 1
ATOM 651 C CA . ALA A 1 87 ? -0.319 0.829 13.255 1.00 94.69 87 ALA A CA 1
ATOM 652 C C . ALA A 1 87 ? 0.494 -0.157 12.399 1.00 94.69 87 ALA A C 1
ATOM 654 O O . ALA A 1 87 ? 1.245 -0.966 12.928 1.00 94.69 87 ALA A O 1
ATOM 655 N N . ALA A 1 88 ? 0.431 -0.041 11.071 1.00 94.69 88 ALA A N 1
ATOM 656 C CA . ALA A 1 88 ? 1.222 -0.872 10.162 1.00 94.69 88 ALA A CA 1
ATOM 657 C C . ALA A 1 88 ? 2.735 -0.631 10.241 1.00 94.69 88 ALA A C 1
ATOM 659 O O . ALA A 1 88 ? 3.501 -1.538 9.913 1.00 94.69 88 ALA A O 1
ATOM 660 N N . ARG A 1 89 ? 3.154 0.570 10.660 1.00 91.44 89 ARG A N 1
ATOM 661 C CA . ARG A 1 89 ? 4.562 0.932 10.887 1.00 91.44 89 ARG A CA 1
ATOM 662 C C . ARG A 1 89 ? 5.075 0.510 12.257 1.00 91.44 89 ARG A C 1
ATOM 664 O O . ARG A 1 89 ? 6.285 0.402 12.414 1.00 91.44 89 ARG A O 1
ATOM 671 N N . ALA A 1 90 ? 4.187 0.334 13.232 1.00 86.25 90 ALA A N 1
ATOM 672 C CA . ALA A 1 90 ? 4.579 -0.176 14.531 1.00 86.25 90 ALA A CA 1
ATOM 673 C C . ALA A 1 90 ? 5.069 -1.623 14.373 1.00 86.25 90 ALA A C 1
ATOM 675 O O . ALA A 1 90 ? 4.471 -2.423 13.640 1.00 86.25 90 ALA A O 1
ATOM 676 N N . GLU A 1 91 ? 6.186 -1.927 15.032 1.00 61.00 91 GLU A N 1
ATOM 677 C CA . GLU A 1 91 ? 6.701 -3.288 15.169 1.00 61.00 91 GLU A CA 1
ATOM 678 C C . GLU A 1 91 ? 5.588 -4.165 15.770 1.00 61.00 91 GLU A C 1
ATOM 680 O O . GLU A 1 91 ? 4.891 -3.703 16.683 1.00 61.00 91 GLU A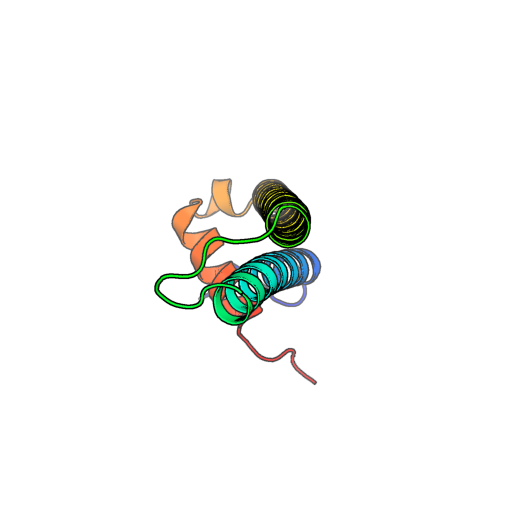 O 1
ATOM 685 N N . PRO A 1 92 ? 5.328 -5.375 15.235 1.00 57.75 92 PRO A N 1
ATOM 686 C CA . PRO A 1 92 ? 4.419 -6.289 15.911 1.00 57.75 92 PRO A CA 1
ATOM 687 C C . PRO A 1 92 ? 4.961 -6.537 17.329 1.00 57.75 92 PRO A C 1
ATOM 689 O O . PRO A 1 92 ? 6.175 -6.679 17.473 1.00 57.75 92 PRO A O 1
ATOM 692 N N . PRO A 1 93 ? 4.115 -6.537 18.373 1.00 46.91 93 PRO A N 1
ATOM 693 C CA . PRO A 1 93 ? 4.564 -7.007 19.675 1.00 46.91 93 PRO A CA 1
ATOM 694 C C . PRO A 1 93 ? 5.047 -8.457 19.511 1.00 46.91 93 PRO A C 1
ATOM 696 O O . PRO A 1 93 ? 4.317 -9.271 18.944 1.00 46.91 93 PRO A O 1
ATOM 699 N N . ASP A 1 94 ? 6.290 -8.717 19.924 1.00 37.28 94 ASP A N 1
ATOM 700 C CA . ASP A 1 94 ? 6.891 -10.059 20.010 1.00 37.28 94 ASP A CA 1
ATOM 701 C C . ASP A 1 94 ? 6.044 -11.021 20.862 1.00 37.28 94 ASP A C 1
ATOM 703 O O . ASP A 1 94 ? 5.504 -10.578 21.908 1.00 37.28 94 ASP A O 1
#